Protein AF-A0A7S0W3U8-F1 (afdb_monomer_lite)

Sequence (131 aa):
RGEVCRDPDLFRLGSLLECREDFADRPWGTRSEYEGCGLDHWRVIAPKKARGEMRFQTSSLGGMRTPDVSTWVCVEGHECARAPVAAHPSSHFCFVWHEKAERFIPWGTALETKLVHNETRCSAADGTACF

Radius of gyration: 16.89 Å; chains: 1; bounding box: 44×43×37 Å

Structure (mmCIF, N/CA/C/O backbone):
data_AF-A0A7S0W3U8-F1
#
_entry.id   AF-A0A7S0W3U8-F1
#
loop_
_atom_site.group_PDB
_atom_site.id
_atom_site.type_symbol
_atom_site.label_atom_id
_atom_site.label_alt_id
_atom_site.label_comp_id
_atom_site.label_asym_id
_atom_site.label_entity_id
_atom_site.label_seq_id
_atom_site.pdbx_PDB_ins_code
_atom_site.Cartn_x
_atom_site.Cartn_y
_atom_site.Cartn_z
_atom_site.occupancy
_atom_site.B_iso_or_equiv
_atom_site.auth_seq_id
_atom_site.auth_comp_id
_atom_site.auth_asym_id
_atom_site.auth_atom_id
_atom_site.pdbx_PDB_model_num
ATOM 1 N N . ARG A 1 1 ? 31.004 -0.831 -5.546 1.00 32.31 1 ARG A N 1
ATOM 2 C CA . ARG A 1 1 ? 31.337 -0.096 -4.301 1.00 32.31 1 ARG A CA 1
ATOM 3 C C . ARG A 1 1 ? 30.607 1.232 -4.458 1.00 32.31 1 ARG A C 1
ATOM 5 O O . ARG A 1 1 ? 31.046 1.993 -5.292 1.00 32.31 1 ARG A O 1
ATOM 12 N N . GLY A 1 2 ? 29.376 1.427 -4.000 1.00 40.22 2 GLY A N 1
ATOM 13 C CA . GLY A 1 2 ? 28.845 1.192 -2.661 1.00 40.22 2 GLY A CA 1
ATOM 14 C C . GLY A 1 2 ? 28.820 2.561 -1.988 1.00 40.22 2 GLY A C 1
ATOM 15 O O . GLY A 1 2 ? 29.820 2.917 -1.381 1.00 40.22 2 GLY A O 1
ATOM 16 N N . GLU A 1 3 ? 27.746 3.330 -2.173 1.00 30.89 3 GLU A N 1
ATOM 17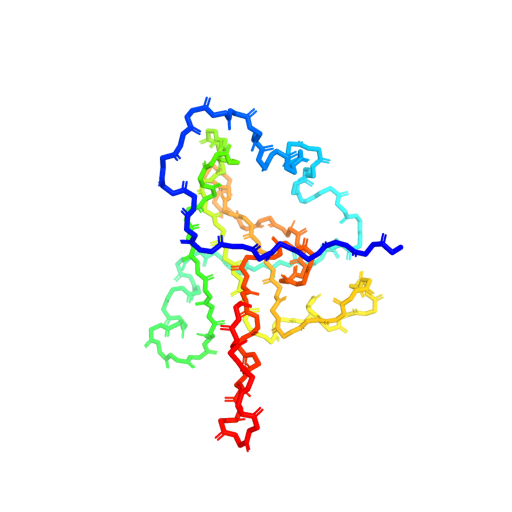 C CA . GLU A 1 3 ? 27.612 4.673 -1.598 1.00 30.89 3 GLU A CA 1
ATOM 18 C C . GLU A 1 3 ? 26.326 4.748 -0.774 1.00 30.89 3 GLU A C 1
ATOM 20 O O . GLU A 1 3 ? 25.227 4.445 -1.236 1.00 30.89 3 GLU A O 1
ATOM 25 N N . VAL A 1 4 ? 26.541 5.045 0.503 1.00 35.41 4 VAL A N 1
ATOM 26 C CA . VAL A 1 4 ? 25.581 5.133 1.597 1.00 35.41 4 VAL A CA 1
ATOM 27 C C . VAL A 1 4 ? 25.023 6.554 1.605 1.00 35.41 4 VAL A C 1
ATOM 29 O O . VAL A 1 4 ? 25.796 7.502 1.699 1.00 35.41 4 VAL A O 1
ATOM 32 N N . CYS A 1 5 ? 23.700 6.720 1.565 1.00 32.31 5 CYS A N 1
ATOM 33 C CA . CYS A 1 5 ? 23.077 8.008 1.864 1.00 32.31 5 CYS A CA 1
ATOM 34 C C . CYS A 1 5 ? 23.158 8.254 3.378 1.00 32.31 5 CYS A C 1
ATOM 36 O O . CYS A 1 5 ? 22.329 7.768 4.141 1.00 32.31 5 CYS A O 1
ATOM 38 N N . ARG A 1 6 ? 24.182 8.985 3.810 1.00 38.72 6 ARG A N 1
ATOM 39 C CA . ARG A 1 6 ? 24.236 9.671 5.104 1.00 38.72 6 ARG A CA 1
ATOM 40 C C . ARG A 1 6 ? 24.448 11.145 4.801 1.00 38.72 6 ARG A C 1
ATOM 42 O O . ARG A 1 6 ? 25.495 11.456 4.253 1.00 38.72 6 ARG A O 1
ATOM 49 N N . ASP A 1 7 ? 23.489 12.003 5.144 1.00 37.09 7 ASP A N 1
ATOM 50 C CA . ASP A 1 7 ? 23.781 13.184 5.968 1.00 37.09 7 ASP A CA 1
ATOM 51 C C . ASP A 1 7 ? 22.491 13.905 6.436 1.00 37.09 7 ASP A C 1
ATOM 53 O O . ASP A 1 7 ? 21.613 14.162 5.608 1.00 37.09 7 ASP A O 1
ATOM 57 N N . PRO A 1 8 ? 22.351 14.236 7.736 1.00 41.03 8 PRO A N 1
ATOM 58 C CA . PRO A 1 8 ? 21.233 15.015 8.273 1.00 41.03 8 PRO A CA 1
ATOM 59 C C . PRO A 1 8 ? 21.393 16.557 8.249 1.00 41.03 8 PRO A C 1
ATOM 61 O O . PRO A 1 8 ? 20.530 17.218 8.826 1.00 41.03 8 PRO A O 1
ATOM 64 N N . ASP A 1 9 ? 22.400 17.163 7.596 1.00 37.25 9 ASP A N 1
ATOM 65 C CA . ASP A 1 9 ? 22.681 18.615 7.741 1.00 37.25 9 ASP A CA 1
ATOM 66 C C . ASP A 1 9 ? 22.624 19.489 6.462 1.00 37.25 9 ASP A C 1
ATOM 68 O O . ASP A 1 9 ? 23.077 20.629 6.459 1.00 37.25 9 ASP A O 1
ATOM 72 N N . LEU A 1 10 ? 22.011 19.057 5.354 1.00 40.62 10 LEU A N 1
ATOM 73 C CA . LEU A 1 10 ? 21.905 19.896 4.137 1.00 40.62 10 LEU A CA 1
ATOM 74 C C . LEU A 1 10 ? 20.719 20.888 4.153 1.00 40.62 10 LEU A C 1
ATOM 76 O O . LEU A 1 10 ? 19.971 21.032 3.185 1.00 40.62 10 LEU A O 1
ATOM 80 N N . PHE A 1 11 ? 20.572 21.641 5.246 1.00 40.12 11 PHE A N 1
ATOM 81 C CA . PHE A 1 11 ? 19.910 22.948 5.226 1.00 40.12 11 PHE A CA 1
ATOM 82 C C . PHE A 1 11 ? 20.980 23.996 4.897 1.00 40.12 11 PHE A C 1
ATOM 84 O O . PHE A 1 11 ? 21.856 24.249 5.712 1.00 40.12 11 PHE A O 1
ATOM 91 N N . ARG A 1 12 ? 20.844 24.675 3.750 1.00 41.16 12 ARG A N 1
ATOM 92 C CA . ARG A 1 12 ? 21.715 25.748 3.209 1.00 41.16 12 ARG A CA 1
ATOM 93 C C . ARG A 1 12 ? 22.791 25.265 2.239 1.00 41.16 12 ARG A C 1
ATOM 95 O O . ARG A 1 12 ? 23.946 25.093 2.591 1.00 41.16 12 ARG A O 1
ATOM 102 N N . LEU A 1 13 ? 22.412 25.209 0.970 1.00 35.53 13 LEU A N 1
ATOM 103 C CA . LEU A 1 13 ? 22.965 26.018 -0.126 1.00 35.53 13 LEU A CA 1
ATOM 104 C C . LEU A 1 13 ? 22.345 25.461 -1.409 1.00 35.53 13 LEU A C 1
ATOM 106 O O . LEU A 1 13 ? 22.388 24.261 -1.654 1.00 35.53 13 LEU A O 1
ATOM 110 N N . GLY A 1 14 ? 21.683 26.327 -2.175 1.00 34.75 14 GLY A N 1
ATOM 111 C CA . GLY A 1 14 ? 20.880 25.952 -3.336 1.00 34.75 14 GLY A CA 1
ATOM 112 C C . GLY A 1 14 ? 21.679 25.233 -4.421 1.00 34.75 14 GLY A C 1
ATOM 113 O O . GLY A 1 14 ? 22.229 25.874 -5.311 1.00 34.75 14 GLY A O 1
ATOM 114 N N . SER A 1 15 ? 21.672 23.904 -4.374 1.00 37.03 15 SER A N 1
ATOM 115 C CA . SER A 1 15 ? 22.080 23.033 -5.467 1.00 37.03 15 SER A CA 1
ATOM 116 C C . SER A 1 15 ? 21.104 21.861 -5.530 1.00 37.03 15 SER A C 1
ATOM 118 O O . SER A 1 15 ? 21.086 20.992 -4.662 1.00 37.03 15 SER A O 1
ATOM 120 N N . LEU A 1 16 ? 20.236 21.904 -6.540 1.00 37.72 16 LEU A N 1
ATOM 121 C CA . LEU A 1 16 ? 19.298 20.856 -6.935 1.00 37.72 16 LEU A CA 1
ATOM 122 C C . LEU A 1 16 ? 20.075 19.634 -7.452 1.00 37.72 16 LEU A C 1
ATOM 124 O O . LEU A 1 16 ? 20.115 19.377 -8.651 1.00 37.72 16 LEU A O 1
ATOM 128 N N . LEU A 1 17 ? 20.695 18.869 -6.559 1.00 37.66 17 LEU A N 1
ATOM 129 C CA . LEU A 1 17 ? 20.849 17.438 -6.793 1.00 37.66 17 LEU A CA 1
ATOM 130 C C . LEU A 1 17 ? 19.623 16.779 -6.182 1.00 37.66 17 LEU A C 1
ATOM 132 O O . LEU A 1 17 ? 19.602 16.376 -5.023 1.00 37.66 17 LEU A O 1
ATOM 136 N N . GLU A 1 18 ? 18.556 16.778 -6.978 1.00 38.00 18 GLU A N 1
ATOM 137 C CA . GLU A 1 18 ? 17.378 15.979 -6.706 1.00 38.00 18 GLU A CA 1
ATOM 138 C C . GLU A 1 18 ? 17.840 14.541 -6.454 1.00 38.00 18 GLU A C 1
ATOM 140 O O . GLU A 1 18 ? 18.414 13.901 -7.336 1.00 38.00 18 GLU A O 1
ATOM 145 N N . CYS A 1 19 ? 17.537 14.002 -5.275 1.00 37.03 19 CYS A N 1
ATOM 146 C CA . CYS A 1 19 ? 17.383 12.565 -5.088 1.00 37.03 19 CYS A CA 1
ATOM 147 C C . CYS A 1 19 ? 16.172 12.090 -5.916 1.00 37.03 19 CYS A C 1
ATOM 149 O O . CYS A 1 19 ? 15.196 11.577 -5.374 1.00 37.03 19 CYS A O 1
ATOM 151 N N . ARG A 1 20 ? 16.192 12.304 -7.236 1.00 38.91 20 ARG A N 1
ATOM 152 C CA . ARG A 1 20 ? 15.327 11.623 -8.193 1.00 38.91 20 ARG A CA 1
ATOM 153 C C . ARG A 1 20 ? 15.916 10.234 -8.374 1.00 38.91 20 ARG A C 1
ATOM 155 O O . ARG A 1 20 ? 16.554 9.925 -9.373 1.00 38.91 20 ARG A O 1
ATOM 162 N N . GLU A 1 21 ? 15.699 9.376 -7.381 1.00 43.72 21 GLU A N 1
ATOM 163 C CA . GLU A 1 21 ? 15.415 7.999 -7.762 1.00 43.72 21 GLU A CA 1
ATOM 164 C C . GLU A 1 21 ? 14.145 8.106 -8.614 1.00 43.72 21 GLU A C 1
ATOM 166 O O . GLU A 1 21 ? 13.129 8.626 -8.150 1.00 43.72 21 GLU A O 1
ATOM 171 N N . ASP A 1 22 ? 14.244 7.768 -9.899 1.00 39.16 22 ASP A N 1
ATOM 172 C CA . ASP A 1 22 ? 13.143 7.845 -10.857 1.00 39.16 22 ASP A CA 1
ATOM 173 C C . ASP A 1 22 ? 12.088 6.789 -10.466 1.00 39.16 22 ASP A C 1
ATOM 175 O O . ASP A 1 22 ? 11.999 5.683 -10.993 1.00 39.16 22 ASP A O 1
ATOM 179 N N . PHE A 1 23 ? 11.309 7.098 -9.427 1.00 46.38 23 PHE A N 1
ATOM 180 C CA . PHE A 1 23 ? 10.194 6.278 -8.963 1.00 46.38 23 PHE A CA 1
ATOM 181 C C . PHE A 1 23 ? 9.051 6.256 -9.990 1.00 46.38 23 PHE A C 1
ATOM 183 O O . PHE A 1 23 ? 8.179 5.392 -9.911 1.00 46.38 23 PHE A O 1
ATOM 190 N N . ALA A 1 24 ? 9.071 7.178 -10.960 1.00 45.03 24 ALA A N 1
ATOM 191 C CA . ALA A 1 24 ? 8.140 7.231 -12.081 1.00 45.03 24 ALA A CA 1
ATOM 192 C C . ALA A 1 24 ? 8.219 5.981 -12.981 1.00 45.03 24 ALA A C 1
ATOM 194 O O . ALA A 1 24 ? 7.210 5.610 -13.578 1.00 45.03 24 ALA A O 1
ATOM 195 N N . ASP A 1 25 ? 9.361 5.283 -13.009 1.00 48.81 25 ASP A N 1
ATOM 196 C CA . ASP A 1 25 ? 9.566 4.070 -13.815 1.00 48.81 25 ASP A CA 1
ATOM 197 C C . ASP A 1 25 ? 9.127 2.765 -13.124 1.00 48.81 25 ASP A C 1
ATOM 199 O O . ASP A 1 25 ? 9.278 1.680 -13.691 1.00 48.81 25 ASP A O 1
ATOM 203 N N . ARG A 1 26 ? 8.571 2.813 -11.901 1.00 59.50 26 ARG A N 1
ATOM 204 C CA . ARG A 1 26 ? 8.066 1.615 -11.198 1.00 59.50 26 ARG A CA 1
ATOM 205 C C . ARG A 1 26 ? 6.539 1.617 -11.105 1.00 59.50 26 ARG A C 1
ATOM 207 O O . ARG A 1 26 ? 5.999 1.909 -10.035 1.00 59.50 26 ARG A O 1
ATOM 214 N N . PRO A 1 27 ? 5.817 1.263 -12.184 1.00 68.56 27 PRO A N 1
ATOM 215 C CA . PRO A 1 27 ? 4.366 1.211 -12.143 1.00 68.56 27 PRO A CA 1
ATOM 216 C C . PRO A 1 27 ? 3.900 0.125 -11.162 1.00 68.56 27 PRO A C 1
ATOM 218 O O . PRO A 1 27 ? 4.200 -1.063 -11.314 1.00 68.56 27 PRO A O 1
ATOM 221 N N . TRP A 1 28 ? 3.160 0.539 -10.133 1.00 79.19 28 TRP A N 1
ATOM 222 C CA . TRP A 1 28 ? 2.506 -0.358 -9.179 1.00 79.19 28 TRP A CA 1
ATOM 223 C C . TRP A 1 28 ? 1.600 -1.362 -9.903 1.00 79.19 28 TRP A C 1
ATOM 225 O O . TRP A 1 28 ? 0.957 -1.037 -10.900 1.00 79.19 28 TRP A O 1
ATOM 235 N N . GLY A 1 29 ? 1.531 -2.596 -9.400 1.00 74.19 29 GLY A N 1
ATOM 236 C CA . GLY A 1 29 ? 0.633 -3.625 -9.933 1.00 74.19 29 GLY A CA 1
ATOM 237 C C . GLY A 1 29 ? 0.994 -4.198 -11.303 1.00 74.19 29 GLY A C 1
ATOM 238 O O . GLY A 1 29 ? 0.178 -4.916 -11.870 1.00 74.19 29 GLY A O 1
ATOM 239 N N . THR A 1 30 ? 2.177 -3.902 -11.847 1.00 77.69 30 THR A N 1
ATOM 240 C CA . THR A 1 30 ? 2.636 -4.462 -13.136 1.00 77.69 30 THR A CA 1
ATOM 241 C C . THR A 1 30 ? 3.558 -5.668 -12.986 1.00 77.69 30 THR A C 1
ATOM 243 O O . THR A 1 30 ? 3.816 -6.379 -13.954 1.00 77.69 30 THR A O 1
ATOM 246 N N . ARG A 1 31 ? 4.060 -5.914 -11.772 1.00 78.25 31 ARG A N 1
ATOM 247 C CA . ARG A 1 31 ? 4.958 -7.032 -11.490 1.00 78.25 31 ARG A CA 1
ATOM 248 C C . ARG A 1 31 ? 4.140 -8.312 -11.367 1.00 78.25 31 ARG A C 1
ATOM 250 O O . ARG A 1 31 ? 3.394 -8.470 -10.403 1.00 78.25 31 ARG A O 1
ATOM 257 N N . SER A 1 32 ? 4.321 -9.229 -12.317 1.00 80.94 32 SER A N 1
ATOM 258 C CA . SER A 1 32 ? 3.687 -10.560 -12.329 1.00 80.94 32 SER A CA 1
ATOM 259 C C . SER A 1 32 ? 4.025 -11.387 -11.090 1.00 80.94 32 SER A C 1
ATOM 261 O O . SER A 1 32 ? 3.291 -12.279 -10.692 1.00 80.94 32 SER A O 1
ATOM 263 N N . GLU A 1 33 ? 5.145 -11.067 -10.455 1.00 80.25 33 GLU A N 1
ATOM 264 C CA . GLU A 1 33 ? 5.602 -11.674 -9.215 1.00 80.25 33 GLU A CA 1
ATOM 265 C C . GLU A 1 33 ? 4.645 -11.340 -8.033 1.00 80.25 33 GLU A C 1
ATOM 267 O O . GLU A 1 33 ? 4.479 -12.099 -7.085 1.00 80.25 33 GLU A O 1
ATOM 272 N N . TYR A 1 34 ? 3.896 -10.245 -8.113 1.00 83.12 34 TYR A N 1
ATOM 273 C CA . TYR A 1 34 ? 2.888 -9.901 -7.108 1.00 83.12 34 TYR A CA 1
ATOM 274 C C . TYR A 1 34 ? 1.462 -10.193 -7.573 1.00 83.12 34 TYR A C 1
ATOM 276 O O . TYR A 1 34 ? 0.497 -9.713 -6.974 1.00 83.12 34 TYR A O 1
ATOM 284 N N . GLU A 1 35 ? 1.308 -10.997 -8.624 1.00 80.88 35 GLU A N 1
ATOM 285 C CA . GLU A 1 35 ? 0.003 -11.481 -9.049 1.00 80.88 35 GLU A CA 1
ATOM 286 C C . GLU A 1 35 ? -0.608 -12.366 -7.950 1.00 80.88 35 GLU A C 1
ATOM 288 O O . GLU A 1 35 ? 0.026 -13.280 -7.429 1.00 80.88 35 GLU A O 1
ATOM 293 N N . GLY A 1 36 ? -1.837 -12.046 -7.539 1.00 82.69 36 GLY A N 1
ATOM 294 C CA . GLY A 1 36 ? -2.504 -12.696 -6.406 1.00 82.69 36 GLY A CA 1
ATOM 295 C C . GLY A 1 36 ? -2.224 -12.057 -5.040 1.00 82.69 36 GLY A C 1
ATOM 296 O O . GLY A 1 36 ? -2.954 -12.336 -4.090 1.00 82.69 36 GLY A O 1
ATOM 297 N N . CYS A 1 37 ? -1.259 -11.138 -4.931 1.00 87.81 37 CYS A N 1
ATOM 298 C CA . CYS A 1 37 ? -1.078 -10.337 -3.721 1.00 87.81 37 CYS A CA 1
ATOM 299 C C . CYS A 1 37 ? -2.172 -9.276 -3.611 1.00 87.81 37 CYS A C 1
ATOM 301 O O . CYS A 1 37 ? -2.165 -8.271 -4.325 1.00 87.81 37 CYS A O 1
ATOM 303 N N . GLY A 1 38 ? -3.104 -9.487 -2.686 1.00 90.19 38 GLY A N 1
ATOM 304 C CA . GLY A 1 38 ? -4.193 -8.563 -2.397 1.00 90.19 38 GLY A CA 1
ATOM 305 C C . GLY A 1 38 ? -4.194 -8.120 -0.942 1.00 90.19 38 GLY A C 1
ATOM 306 O O . GLY A 1 38 ? -3.744 -8.843 -0.061 1.00 90.19 38 GLY A O 1
ATOM 307 N N . LEU A 1 39 ? -4.744 -6.934 -0.698 1.00 93.62 39 LEU A N 1
ATOM 308 C CA . LEU A 1 39 ? -5.075 -6.456 0.638 1.00 93.62 39 LEU A CA 1
ATOM 309 C C . LEU A 1 39 ? -6.547 -6.046 0.659 1.00 93.62 39 LEU A C 1
ATOM 311 O O . LEU A 1 39 ? -7.035 -5.430 -0.293 1.00 93.62 39 LEU A O 1
ATOM 315 N N . ASP A 1 40 ? -7.244 -6.385 1.745 1.00 94.31 40 ASP A N 1
ATOM 316 C CA . ASP A 1 40 ? -8.638 -5.990 1.938 1.00 94.31 40 ASP A CA 1
ATOM 317 C C . ASP A 1 40 ? -8.799 -4.460 1.884 1.00 94.31 40 ASP A C 1
ATOM 319 O O . ASP A 1 40 ? -7.909 -3.705 2.268 1.00 94.31 40 ASP A O 1
ATOM 323 N N . HIS A 1 41 ? -9.987 -3.999 1.496 1.00 93.88 41 HIS A N 1
ATOM 324 C CA . HIS A 1 41 ? -10.366 -2.585 1.464 1.00 93.88 41 HIS A CA 1
ATOM 325 C C . HIS A 1 41 ? -10.119 -1.854 2.809 1.00 93.88 41 HIS A C 1
ATOM 327 O O . HIS A 1 41 ? -10.242 -2.449 3.884 1.00 93.88 41 HIS A O 1
ATOM 333 N N . TRP A 1 42 ? -9.891 -0.529 2.785 1.00 90.69 42 TRP A N 1
ATOM 334 C CA . TRP A 1 42 ? -9.685 0.310 3.985 1.00 90.69 42 TRP A CA 1
ATOM 335 C C . TRP A 1 42 ? -10.684 0.059 5.123 1.00 90.69 42 TRP A C 1
ATOM 337 O O . TRP A 1 42 ? -10.294 -0.125 6.274 1.00 90.69 42 TRP A O 1
ATOM 347 N N . ARG A 1 43 ? -11.977 0.005 4.789 1.00 93.56 43 ARG A N 1
ATOM 348 C CA . ARG A 1 43 ? -13.095 -0.335 5.696 1.00 93.56 43 ARG A CA 1
ATOM 349 C C . ARG A 1 43 ? -12.903 -1.636 6.488 1.00 93.56 43 ARG A C 1
ATOM 351 O O . ARG A 1 43 ? -13.495 -1.770 7.551 1.00 93.56 43 ARG A O 1
ATOM 358 N N . VAL A 1 44 ? -12.098 -2.576 5.997 1.00 94.25 44 VAL A N 1
ATOM 359 C CA . VAL A 1 44 ? -11.792 -3.842 6.675 1.00 94.25 44 VAL A CA 1
ATOM 360 C C . VAL A 1 44 ? -10.503 -3.727 7.487 1.00 94.25 44 VAL A C 1
ATOM 362 O O . VAL A 1 44 ? -10.477 -4.127 8.652 1.00 94.25 44 VAL A O 1
ATOM 365 N N . ILE A 1 45 ? -9.437 -3.162 6.912 1.00 93.00 45 ILE A N 1
ATOM 366 C CA . ILE A 1 45 ? -8.120 -3.154 7.569 1.00 93.00 45 ILE A CA 1
ATOM 367 C C . ILE A 1 45 ? -7.974 -2.071 8.641 1.00 93.00 45 ILE A C 1
ATOM 369 O O . ILE A 1 45 ? -7.289 -2.297 9.638 1.00 93.00 45 ILE A O 1
ATOM 373 N N . ALA A 1 46 ? -8.643 -0.922 8.503 1.00 92.25 46 ALA A N 1
ATOM 374 C CA . ALA A 1 46 ? -8.572 0.141 9.505 1.00 92.25 46 ALA A CA 1
ATOM 375 C C . ALA A 1 46 ? -9.149 -0.308 10.867 1.00 92.25 46 ALA A C 1
ATOM 377 O O . ALA A 1 46 ? -8.460 -0.137 11.877 1.00 92.25 46 ALA A O 1
ATOM 378 N N . PRO A 1 47 ? -10.320 -0.979 10.935 1.00 95.19 47 PRO A N 1
ATOM 379 C CA . PRO A 1 47 ? -10.794 -1.583 12.179 1.00 95.19 47 PRO A CA 1
ATOM 380 C C . PRO A 1 47 ? -9.877 -2.688 12.719 1.00 95.19 47 PRO A C 1
ATOM 382 O O . PRO A 1 47 ? -9.659 -2.743 13.928 1.00 95.19 47 PRO A O 1
ATOM 385 N N . LYS A 1 48 ? -9.311 -3.545 11.852 1.00 92.94 48 LYS A N 1
ATOM 386 C CA . LYS A 1 48 ? -8.346 -4.584 12.269 1.00 92.94 48 LYS A CA 1
ATOM 387 C C . LYS A 1 48 ? -7.124 -3.958 12.957 1.00 92.94 48 LYS A C 1
ATOM 389 O O . LYS A 1 48 ? -6.695 -4.449 13.998 1.00 92.94 48 LYS A O 1
ATOM 394 N N . LYS A 1 49 ? -6.611 -2.830 12.445 1.00 91.50 49 LYS A N 1
ATOM 395 C CA . LYS A 1 49 ? -5.527 -2.075 13.101 1.00 91.50 49 LYS A CA 1
ATOM 396 C C . LYS A 1 49 ? -5.945 -1.472 14.433 1.00 91.50 49 LYS A C 1
ATOM 398 O O . LYS A 1 49 ? -5.199 -1.593 15.398 1.00 91.50 49 LYS A O 1
ATOM 403 N N . ALA A 1 50 ? -7.132 -0.873 14.512 1.00 92.44 50 ALA A N 1
ATOM 404 C CA . ALA A 1 50 ? -7.638 -0.314 15.767 1.00 92.44 50 ALA A CA 1
ATOM 405 C C . ALA A 1 50 ? -7.796 -1.381 16.868 1.00 92.44 50 ALA A C 1
ATOM 407 O O . ALA A 1 50 ? -7.568 -1.089 18.038 1.00 92.44 50 ALA A O 1
ATOM 408 N N . ARG A 1 51 ? -8.133 -2.624 16.496 1.00 95.00 51 ARG A N 1
ATOM 409 C CA . ARG A 1 51 ? -8.218 -3.774 17.415 1.00 95.00 51 ARG A CA 1
ATOM 410 C C . ARG A 1 51 ? -6.878 -4.471 17.680 1.00 95.00 51 ARG A C 1
ATOM 412 O O . ARG A 1 51 ? -6.831 -5.397 18.480 1.00 95.00 51 ARG A O 1
ATOM 419 N N . GLY A 1 52 ? -5.797 -4.053 17.019 1.00 91.75 52 GLY A N 1
ATOM 420 C CA . GLY A 1 52 ? -4.479 -4.683 17.145 1.00 91.75 52 GLY A CA 1
ATOM 421 C C . GLY A 1 52 ? -4.344 -6.045 16.451 1.00 91.75 52 GLY A C 1
ATOM 422 O O . GLY A 1 52 ? -3.334 -6.716 16.635 1.00 91.75 52 GLY A O 1
ATOM 423 N N . GLU A 1 53 ? -5.321 -6.444 15.633 1.00 93.19 53 GLU A N 1
ATOM 424 C CA . GLU A 1 53 ? -5.313 -7.694 14.849 1.00 93.19 53 GLU A CA 1
ATOM 425 C C . GLU A 1 53 ? -4.389 -7.611 13.626 1.00 93.19 53 GLU A C 1
ATOM 427 O O . GLU A 1 53 ? -3.993 -8.627 13.063 1.00 93.19 53 GLU A O 1
ATOM 432 N N . MET A 1 54 ? -4.061 -6.392 13.192 1.00 92.25 54 MET A N 1
ATOM 433 C CA . MET A 1 54 ? -3.193 -6.127 12.051 1.00 92.25 54 MET A CA 1
ATOM 434 C C . MET A 1 54 ? -2.285 -4.938 12.352 1.00 92.25 54 MET A C 1
ATOM 436 O O . MET A 1 54 ? -2.734 -3.909 12.858 1.00 92.25 54 MET A O 1
ATOM 440 N N . ARG A 1 55 ? -1.007 -5.054 11.991 1.00 92.75 55 ARG A N 1
ATOM 441 C CA . ARG A 1 55 ? -0.030 -3.969 12.099 1.00 92.75 55 ARG A CA 1
ATOM 442 C C . ARG A 1 55 ? 0.342 -3.475 10.711 1.00 92.75 55 ARG A C 1
ATOM 444 O O . ARG A 1 55 ? 0.688 -4.259 9.833 1.00 92.75 55 ARG A O 1
ATOM 451 N N . PHE A 1 56 ? 0.242 -2.166 10.511 1.00 93.62 56 PHE A N 1
ATOM 452 C CA . PHE A 1 56 ? 0.669 -1.536 9.270 1.00 93.62 56 PHE A CA 1
ATOM 453 C C . PHE A 1 56 ? 1.107 -0.090 9.482 1.00 93.62 56 PHE A C 1
ATOM 455 O O . PHE A 1 56 ? 0.570 0.628 10.339 1.00 93.62 56 PHE A O 1
ATOM 462 N N . GLN A 1 57 ? 2.026 0.346 8.630 1.00 90.88 57 GLN A N 1
ATOM 463 C CA . GLN A 1 57 ? 2.441 1.737 8.473 1.00 90.88 57 GLN A CA 1
ATOM 464 C C . GLN A 1 57 ? 1.816 2.307 7.202 1.00 90.88 57 GLN A C 1
ATOM 466 O O . GLN A 1 57 ? 1.569 1.569 6.253 1.00 90.88 57 GLN A O 1
ATOM 471 N N . THR A 1 58 ? 1.497 3.596 7.192 1.00 92.31 58 THR A N 1
ATOM 472 C CA . THR A 1 58 ? 0.878 4.255 6.037 1.00 92.31 58 THR A CA 1
ATOM 473 C C . THR A 1 58 ? 1.251 5.729 6.020 1.00 92.31 58 THR A C 1
ATOM 475 O O . THR A 1 58 ? 1.372 6.342 7.082 1.00 92.31 58 THR A O 1
ATOM 478 N N . SER A 1 59 ? 1.454 6.286 4.828 1.00 88.81 59 SER A N 1
ATOM 479 C CA . SER A 1 59 ? 1.701 7.713 4.623 1.00 88.81 59 SER A CA 1
ATOM 480 C C . SER A 1 59 ? 1.349 8.116 3.187 1.00 88.81 59 SER A C 1
ATOM 482 O O . SER A 1 59 ? 0.995 7.286 2.345 1.00 88.81 59 SER A O 1
ATOM 484 N N . SER A 1 60 ? 1.446 9.411 2.905 1.00 87.12 60 SER A N 1
ATOM 485 C CA . SER A 1 60 ? 1.311 9.968 1.561 1.00 87.12 60 SER A CA 1
ATOM 486 C C . SER A 1 60 ? 2.453 9.505 0.649 1.00 87.12 60 SER A C 1
ATOM 488 O O . SER A 1 60 ? 3.591 9.356 1.094 1.00 87.12 60 SER A O 1
ATOM 490 N N . LEU A 1 61 ? 2.170 9.359 -0.647 1.00 82.69 61 LEU A N 1
ATOM 491 C CA . LEU A 1 61 ? 3.171 9.109 -1.694 1.00 82.69 61 LEU A CA 1
ATOM 492 C C . LEU A 1 61 ? 4.043 10.332 -2.035 1.00 82.69 61 LEU A C 1
ATOM 494 O O . LEU A 1 61 ? 4.982 10.216 -2.820 1.00 82.69 61 LEU A O 1
ATOM 498 N N . GLY A 1 62 ? 3.755 11.508 -1.466 1.00 83.62 62 GLY A N 1
ATOM 499 C CA . GLY A 1 62 ? 4.536 12.724 -1.712 1.00 83.62 62 GLY A CA 1
ATOM 500 C C . GLY A 1 62 ? 4.601 13.067 -3.203 1.00 83.62 62 GLY A C 1
ATOM 501 O O . GLY A 1 62 ? 3.563 13.153 -3.858 1.00 83.62 62 GLY A O 1
ATOM 502 N N . GLY A 1 63 ? 5.814 13.228 -3.739 1.00 77.62 63 GLY A N 1
ATOM 503 C CA . GLY A 1 63 ? 6.050 13.517 -5.160 1.00 77.62 63 GLY A CA 1
ATOM 504 C C . GLY A 1 63 ? 5.659 12.394 -6.131 1.00 77.62 63 GLY A C 1
ATOM 505 O O . GLY A 1 63 ? 5.530 12.657 -7.319 1.00 77.62 63 GLY A O 1
ATOM 506 N N . MET A 1 64 ? 5.418 11.168 -5.647 1.00 75.44 64 MET A N 1
ATOM 507 C CA . MET A 1 64 ? 4.937 10.037 -6.463 1.00 75.44 64 MET A CA 1
ATOM 508 C C . MET A 1 64 ? 3.406 9.970 -6.558 1.00 75.44 64 MET A C 1
ATOM 510 O O . MET A 1 64 ? 2.849 9.026 -7.120 1.00 75.44 64 MET A O 1
ATOM 514 N N . ARG A 1 65 ? 2.702 10.932 -5.955 1.00 80.94 65 ARG A N 1
ATOM 515 C CA . ARG A 1 65 ? 1.245 10.993 -6.006 1.00 80.94 65 ARG A CA 1
ATOM 516 C C . ARG A 1 65 ? 0.777 11.189 -7.447 1.00 80.94 65 ARG A C 1
ATOM 518 O O . ARG A 1 65 ? 1.218 12.102 -8.138 1.00 80.94 65 ARG A O 1
ATOM 525 N N . THR A 1 66 ? -0.192 10.384 -7.855 1.00 84.38 66 THR A N 1
ATOM 526 C CA . THR A 1 66 ? -0.973 10.586 -9.080 1.00 84.38 66 THR A CA 1
ATOM 527 C C . THR A 1 66 ? -2.401 10.997 -8.707 1.00 84.38 66 THR A C 1
ATOM 529 O O . THR A 1 66 ? -2.767 10.914 -7.531 1.00 84.38 66 THR A O 1
ATOM 532 N N . PRO A 1 67 ? -3.233 11.449 -9.665 1.00 85.19 67 PRO A N 1
ATOM 533 C CA . PRO A 1 67 ? -4.631 11.782 -9.384 1.00 85.19 67 PRO A CA 1
ATOM 534 C C . PRO A 1 67 ? -5.418 10.628 -8.751 1.00 85.19 67 PRO A C 1
ATOM 536 O O . PRO A 1 67 ? -6.301 10.864 -7.932 1.00 85.19 67 PRO A O 1
ATOM 539 N N . ASP A 1 68 ? -5.071 9.390 -9.106 1.00 87.06 68 ASP A N 1
ATOM 540 C CA . ASP A 1 68 ? -5.779 8.193 -8.661 1.00 87.06 68 ASP A CA 1
ATOM 541 C C . ASP A 1 68 ? -5.093 7.467 -7.498 1.00 87.06 68 ASP A C 1
ATOM 543 O O . ASP A 1 68 ? -5.729 6.643 -6.844 1.00 87.06 68 ASP A O 1
ATOM 547 N N . VAL A 1 69 ? -3.814 7.745 -7.230 1.00 87.38 69 VAL A N 1
ATOM 548 C CA . VAL A 1 69 ? -3.019 7.029 -6.224 1.00 87.38 69 VAL A CA 1
ATOM 549 C C . VAL A 1 69 ? -2.273 8.025 -5.347 1.00 87.38 69 VAL A C 1
ATOM 551 O O . VAL A 1 69 ? -1.374 8.731 -5.805 1.00 87.38 69 VAL A O 1
ATOM 554 N N . SER A 1 70 ? -2.639 8.078 -4.065 1.00 84.38 70 SER A N 1
ATOM 555 C CA . SER A 1 70 ? -2.203 9.151 -3.160 1.00 84.38 70 SER A CA 1
ATOM 556 C C . SER A 1 70 ? -1.427 8.685 -1.931 1.00 84.38 70 SER A C 1
ATOM 558 O O . SER A 1 70 ? -0.634 9.449 -1.371 1.00 84.38 70 SER A O 1
ATOM 560 N N . THR A 1 71 ? -1.650 7.438 -1.526 1.00 90.50 71 THR A N 1
ATOM 561 C CA . THR A 1 71 ? -1.273 6.903 -0.219 1.00 90.50 71 THR A CA 1
ATOM 562 C C . THR A 1 71 ? -0.734 5.490 -0.384 1.00 90.50 71 THR A C 1
ATOM 564 O O . THR A 1 71 ? -1.212 4.726 -1.226 1.00 90.50 71 THR A O 1
ATOM 567 N N . TRP A 1 72 ? 0.242 5.131 0.443 1.00 92.38 72 TRP A N 1
ATOM 568 C CA . TRP A 1 72 ? 0.774 3.776 0.541 1.00 92.38 72 TRP A CA 1
ATOM 569 C C . TRP A 1 72 ? 0.488 3.176 1.913 1.00 92.38 72 TRP A C 1
ATOM 571 O O . TRP A 1 72 ? 0.298 3.888 2.902 1.00 92.38 72 TRP A O 1
ATOM 581 N N . VAL A 1 73 ? 0.476 1.850 1.979 1.00 94.06 73 VAL A N 1
ATOM 582 C CA . VAL A 1 73 ? 0.380 1.083 3.219 1.00 94.06 73 VAL A CA 1
ATOM 583 C C . VAL A 1 73 ? 1.352 -0.085 3.167 1.00 94.06 73 VAL A C 1
ATOM 585 O O . VAL A 1 73 ? 1.392 -0.801 2.176 1.00 94.06 73 VAL A O 1
ATOM 588 N N . CYS A 1 74 ? 2.131 -0.292 4.223 1.00 92.88 74 CYS A N 1
ATOM 589 C CA . CYS A 1 74 ? 3.000 -1.454 4.370 1.00 92.88 74 CYS A CA 1
ATOM 590 C C . CYS A 1 74 ? 2.520 -2.292 5.550 1.00 92.88 74 CYS A C 1
ATOM 592 O O . CYS A 1 74 ? 2.500 -1.817 6.688 1.00 92.88 74 CYS A O 1
ATOM 594 N N . VAL A 1 75 ? 2.117 -3.528 5.269 1.00 93.12 75 VAL A N 1
ATOM 595 C CA . VAL A 1 75 ? 1.530 -4.458 6.236 1.00 93.12 75 VAL A CA 1
ATOM 596 C C . VAL A 1 75 ? 2.611 -5.390 6.762 1.00 93.12 75 VAL A C 1
ATOM 598 O O . VAL A 1 75 ? 3.304 -6.049 5.982 1.00 93.12 75 VAL A O 1
ATOM 601 N N . GLU A 1 76 ? 2.750 -5.440 8.084 1.00 91.44 76 GLU A N 1
ATOM 602 C CA . GLU A 1 76 ? 3.674 -6.345 8.764 1.00 91.44 76 GLU A CA 1
ATOM 603 C C . GLU A 1 76 ? 3.165 -7.789 8.660 1.00 91.44 76 GLU A C 1
ATOM 605 O O . GLU A 1 76 ? 1.988 -8.068 8.885 1.00 91.44 76 GLU A O 1
ATOM 610 N N . GLY A 1 77 ? 4.054 -8.722 8.326 1.00 89.12 77 GLY A N 1
ATOM 611 C CA . GLY A 1 77 ? 3.754 -10.151 8.292 1.00 89.12 77 GLY A CA 1
ATOM 612 C C . GLY A 1 77 ? 2.877 -10.603 7.123 1.00 89.12 77 GLY A C 1
ATOM 613 O O . GLY A 1 77 ? 2.413 -11.740 7.141 1.00 89.12 77 GLY A O 1
ATOM 614 N N . HIS A 1 78 ? 2.661 -9.757 6.111 1.00 90.00 78 HIS A N 1
ATOM 615 C CA . HIS A 1 78 ? 1.917 -10.143 4.913 1.00 90.00 78 HIS A CA 1
ATOM 616 C C . HIS A 1 78 ? 2.604 -11.315 4.193 1.00 90.00 78 HIS A C 1
ATOM 618 O O . HIS A 1 78 ? 3.829 -11.334 4.068 1.00 90.00 78 HIS A O 1
ATOM 624 N N . GLU A 1 79 ? 1.838 -12.275 3.674 1.00 88.00 79 GLU A N 1
ATOM 625 C CA . GLU A 1 79 ? 2.390 -13.478 3.028 1.00 88.00 79 GLU A CA 1
ATOM 626 C C . GLU A 1 79 ? 3.300 -13.145 1.835 1.00 88.00 79 GLU A C 1
ATOM 628 O O . GLU A 1 79 ? 4.383 -13.709 1.689 1.00 88.00 79 GLU A O 1
ATOM 633 N N . CYS A 1 80 ? 2.931 -12.117 1.068 1.00 87.12 80 CYS A N 1
ATOM 634 C CA . CYS A 1 80 ? 3.729 -11.585 -0.039 1.00 87.12 80 CYS A CA 1
ATOM 635 C C . CYS A 1 80 ? 5.086 -10.996 0.373 1.00 87.12 80 CYS A C 1
ATOM 637 O O . CYS A 1 80 ? 5.956 -10.832 -0.473 1.00 87.12 80 CYS A O 1
ATOM 639 N N . ALA A 1 81 ? 5.306 -10.708 1.661 1.00 83.00 81 ALA A N 1
ATOM 640 C CA . ALA A 1 81 ? 6.617 -10.294 2.166 1.00 83.00 81 ALA A CA 1
ATOM 641 C C . ALA A 1 81 ? 7.597 -11.478 2.311 1.00 83.00 81 ALA A C 1
ATOM 643 O O . ALA A 1 81 ? 8.811 -11.273 2.361 1.00 83.00 81 ALA A O 1
ATOM 644 N N . ARG A 1 82 ? 7.063 -12.707 2.406 1.00 72.44 82 ARG A N 1
ATOM 645 C CA . ARG A 1 82 ? 7.798 -13.964 2.652 1.00 72.44 82 ARG A CA 1
ATOM 646 C C . ARG A 1 82 ? 7.828 -14.906 1.452 1.00 72.44 82 ARG A C 1
ATOM 648 O O . ARG A 1 82 ? 8.590 -15.869 1.469 1.00 72.44 82 ARG A O 1
ATOM 655 N N . ALA A 1 83 ? 6.960 -14.687 0.470 1.00 58.84 83 ALA A N 1
ATOM 656 C CA . ALA A 1 83 ? 6.851 -15.548 -0.693 1.00 58.84 83 ALA A CA 1
ATOM 657 C C . ALA A 1 83 ? 8.207 -15.631 -1.436 1.00 58.84 83 ALA A C 1
ATOM 659 O O . ALA A 1 83 ? 8.934 -14.635 -1.459 1.00 58.84 83 ALA A O 1
ATOM 660 N N . PRO A 1 84 ? 8.531 -16.756 -2.113 1.00 53.62 84 PRO A N 1
ATOM 661 C CA . PRO A 1 84 ? 9.737 -16.899 -2.957 1.00 53.62 84 PRO A CA 1
ATOM 662 C C . PRO A 1 84 ? 9.794 -15.890 -4.115 1.00 53.62 84 PRO A C 1
ATOM 664 O O . PRO A 1 84 ? 10.737 -15.865 -4.898 1.00 53.62 84 PRO A O 1
ATOM 667 N N . VAL A 1 85 ? 8.738 -15.095 -4.226 1.00 51.38 85 VAL A N 1
ATOM 668 C CA . VAL A 1 85 ? 8.491 -14.104 -5.239 1.00 51.38 85 VAL A CA 1
ATOM 669 C C . VAL A 1 85 ? 9.087 -12.741 -4.885 1.00 51.38 85 VAL A C 1
ATOM 671 O O . VAL A 1 85 ? 9.348 -11.941 -5.771 1.00 51.38 85 VAL A O 1
ATOM 674 N N . ALA A 1 86 ? 9.382 -12.497 -3.607 1.00 53.84 86 ALA A N 1
ATOM 675 C CA . ALA A 1 86 ? 10.185 -11.356 -3.208 1.00 53.84 86 ALA A CA 1
ATOM 676 C C . ALA A 1 86 ? 11.669 -11.661 -3.456 1.00 53.84 86 ALA A C 1
ATOM 678 O O . ALA A 1 86 ? 12.245 -12.528 -2.797 1.00 53.84 86 ALA A O 1
ATOM 679 N N . ALA A 1 87 ? 12.320 -10.895 -4.335 1.00 55.22 87 ALA A N 1
ATOM 680 C CA . ALA A 1 87 ? 13.776 -10.961 -4.515 1.00 55.22 87 ALA A CA 1
ATOM 681 C C . ALA A 1 87 ? 14.545 -10.726 -3.195 1.00 55.22 87 ALA A C 1
ATOM 683 O O . ALA A 1 87 ? 15.653 -11.231 -3.007 1.00 55.22 87 ALA A O 1
ATOM 684 N N . HIS A 1 88 ? 13.929 -9.992 -2.259 1.00 56.69 88 HIS A N 1
ATOM 685 C CA . HIS A 1 88 ? 14.445 -9.732 -0.920 1.00 56.69 88 HIS A CA 1
ATOM 686 C C . HIS A 1 88 ? 13.324 -9.879 0.124 1.00 56.69 88 HIS A C 1
ATOM 688 O O . HIS A 1 88 ? 12.462 -8.995 0.207 1.00 56.69 88 HIS A O 1
ATOM 694 N N . PRO A 1 89 ? 13.307 -10.967 0.924 1.00 61.09 89 PRO A N 1
ATOM 695 C CA . PRO A 1 89 ? 12.283 -11.164 1.942 1.00 61.09 89 PRO A CA 1
ATOM 696 C C . PRO A 1 89 ? 12.343 -10.042 2.982 1.00 61.09 89 PRO A C 1
ATOM 698 O O . PRO A 1 89 ? 13.417 -9.643 3.435 1.00 61.09 89 PRO A O 1
ATOM 701 N N . SER A 1 90 ? 11.176 -9.534 3.370 1.00 74.69 90 SER A N 1
ATOM 702 C CA . SER A 1 90 ? 11.027 -8.448 4.342 1.00 74.69 90 SER A CA 1
ATOM 703 C C . SER A 1 90 ? 9.973 -8.810 5.384 1.00 74.69 90 SER A C 1
ATOM 705 O O . SER A 1 90 ? 9.139 -9.688 5.176 1.00 74.69 90 SER A O 1
ATOM 707 N N . SER A 1 91 ? 9.977 -8.114 6.519 1.00 84.44 91 SER A N 1
ATOM 708 C CA . SER 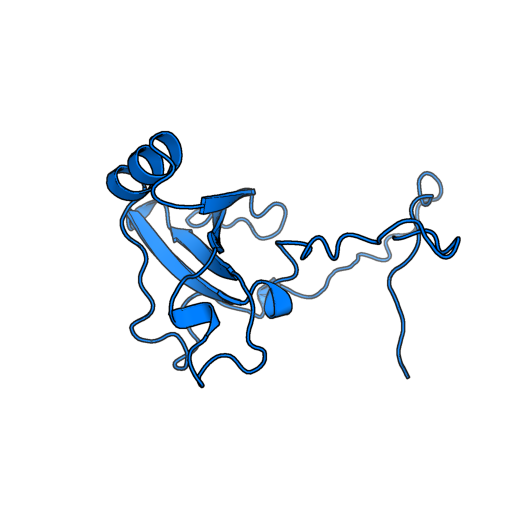A 1 91 ? 8.882 -8.195 7.486 1.00 84.44 91 SER A CA 1
ATOM 709 C C . SER A 1 91 ? 7.610 -7.507 6.984 1.00 84.44 91 SER A C 1
ATOM 711 O O . SER A 1 91 ? 6.546 -7.770 7.534 1.00 84.44 91 SER A O 1
ATOM 713 N N . HIS A 1 92 ? 7.696 -6.657 5.953 1.00 88.81 92 HIS A N 1
ATOM 714 C CA . HIS A 1 92 ? 6.571 -5.864 5.461 1.00 88.81 92 HIS A CA 1
ATOM 715 C C . HIS A 1 92 ? 6.404 -5.959 3.942 1.00 88.81 92 HIS A C 1
ATOM 717 O O . HIS A 1 92 ? 7.381 -5.920 3.188 1.00 88.81 92 HIS A O 1
ATOM 723 N N . PHE A 1 93 ? 5.147 -5.994 3.499 1.00 90.69 93 PHE A N 1
ATOM 724 C CA . PHE A 1 93 ? 4.777 -5.834 2.094 1.00 90.69 93 PHE A CA 1
ATOM 725 C C . PHE A 1 93 ? 3.947 -4.571 1.905 1.00 90.69 93 PHE A C 1
ATOM 727 O O . PHE A 1 93 ? 3.046 -4.295 2.698 1.00 90.69 93 PHE A O 1
ATOM 734 N N . CYS A 1 94 ? 4.256 -3.813 0.863 1.00 91.44 94 CYS A N 1
ATOM 735 C CA . CYS A 1 94 ? 3.693 -2.505 0.600 1.00 91.44 94 CYS A CA 1
ATOM 736 C C . CYS A 1 94 ? 2.718 -2.532 -0.576 1.00 91.44 94 CYS A C 1
ATOM 738 O O . CYS A 1 94 ? 2.948 -3.163 -1.610 1.00 91.44 94 CYS A O 1
ATOM 740 N N . PHE A 1 95 ? 1.640 -1.781 -0.408 1.00 93.38 95 PHE A N 1
ATOM 741 C CA . PHE A 1 95 ? 0.587 -1.547 -1.377 1.00 93.38 95 PHE A CA 1
ATOM 742 C C . PHE A 1 95 ? 0.386 -0.046 -1.549 1.00 93.38 95 PHE A C 1
ATOM 744 O O . PHE A 1 95 ? 0.647 0.736 -0.632 1.00 93.38 95 PHE A O 1
ATOM 751 N N . VAL A 1 96 ? -0.148 0.351 -2.696 1.00 92.75 96 VAL A N 1
ATOM 752 C CA . VAL A 1 96 ? -0.666 1.703 -2.913 1.00 92.75 96 VAL A CA 1
ATOM 753 C C . VAL A 1 96 ? -2.183 1.674 -3.001 1.00 92.75 96 VAL A C 1
ATOM 755 O O . VAL A 1 96 ? -2.770 0.709 -3.489 1.00 92.75 96 VAL A O 1
ATOM 758 N N . TRP A 1 97 ? -2.831 2.715 -2.497 1.00 93.12 97 TRP A N 1
ATOM 759 C CA . TRP A 1 97 ? -4.280 2.845 -2.538 1.00 93.12 97 TRP A CA 1
ATOM 760 C C . TRP A 1 97 ? -4.713 3.581 -3.804 1.00 93.12 97 TRP A C 1
ATOM 762 O O . TRP A 1 97 ? -4.308 4.725 -4.019 1.00 93.12 97 TRP A O 1
ATOM 772 N N . HIS A 1 98 ? -5.537 2.929 -4.624 1.00 91.69 98 HIS A N 1
ATO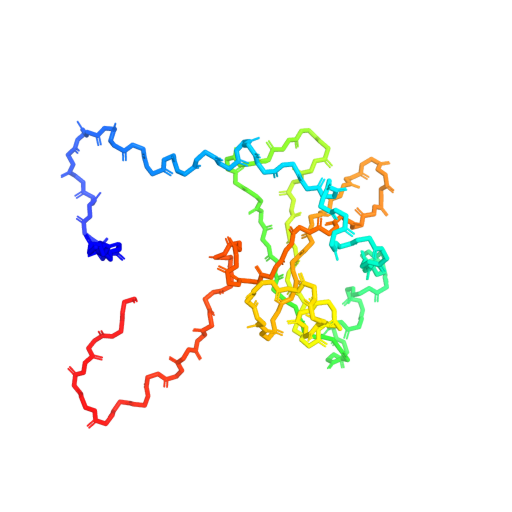M 773 C CA . HIS A 1 98 ? -6.142 3.534 -5.804 1.00 91.69 98 HIS A CA 1
ATOM 774 C C . HIS A 1 98 ? -7.547 4.038 -5.463 1.00 91.69 98 HIS A C 1
ATOM 776 O O . HIS A 1 98 ? -8.483 3.246 -5.351 1.00 91.69 98 HIS A O 1
ATOM 782 N N . GLU A 1 99 ? -7.709 5.356 -5.365 1.00 88.69 99 GLU A N 1
ATOM 783 C CA . GLU A 1 99 ? -8.911 6.030 -4.854 1.00 88.69 99 GLU A CA 1
ATOM 784 C C . GLU A 1 99 ? -10.158 5.682 -5.673 1.00 88.69 99 GLU A C 1
ATOM 786 O O . GLU A 1 99 ? -11.159 5.223 -5.135 1.00 88.69 99 GLU A O 1
ATOM 791 N N . LYS A 1 100 ? -10.088 5.823 -7.003 1.00 87.81 100 LYS A N 1
ATOM 792 C CA . LYS A 1 100 ? -11.246 5.604 -7.888 1.00 87.81 100 LYS A CA 1
ATOM 793 C C . LYS A 1 100 ? -11.698 4.143 -7.981 1.00 87.81 100 LYS A C 1
ATOM 795 O O . LYS A 1 100 ? -12.872 3.878 -8.210 1.00 87.81 100 LYS A O 1
ATOM 800 N N . ALA A 1 101 ? -10.762 3.205 -7.862 1.00 87.94 101 ALA A N 1
ATOM 801 C CA . ALA A 1 101 ? -11.037 1.773 -7.929 1.00 87.94 101 ALA A CA 1
ATOM 802 C C . ALA A 1 101 ? -11.301 1.173 -6.540 1.00 87.94 101 ALA A C 1
ATOM 804 O O . ALA A 1 101 ? -11.554 -0.025 -6.449 1.00 87.94 101 ALA A O 1
ATOM 805 N N . GLU A 1 102 ? -11.185 1.989 -5.485 1.00 91.12 102 GLU A N 1
ATOM 806 C CA . GLU A 1 102 ? -11.341 1.607 -4.083 1.00 91.12 102 GLU A CA 1
ATOM 807 C C . GLU A 1 102 ? -10.601 0.304 -3.735 1.00 91.12 102 GLU A C 1
ATOM 809 O O . GLU A 1 102 ? -11.133 -0.595 -3.083 1.00 91.12 102 GLU A O 1
ATOM 814 N N . ARG A 1 103 ? -9.350 0.168 -4.194 1.00 93.19 103 ARG A N 1
ATOM 815 C CA . ARG A 1 103 ? -8.562 -1.050 -3.970 1.00 93.19 103 ARG A CA 1
ATOM 816 C C . ARG A 1 103 ? -7.087 -0.776 -3.741 1.00 93.19 103 ARG A C 1
ATOM 818 O O . ARG A 1 103 ? -6.524 0.199 -4.240 1.00 93.19 103 ARG A O 1
ATOM 825 N N . PHE A 1 104 ? -6.453 -1.711 -3.045 1.00 94.06 104 PHE A N 1
ATOM 826 C CA . PHE A 1 104 ? -5.007 -1.762 -2.926 1.00 94.06 104 PHE A CA 1
ATOM 827 C C . PHE A 1 104 ? -4.377 -2.423 -4.144 1.00 94.06 104 PHE A C 1
ATOM 829 O O . PHE A 1 104 ? -4.843 -3.459 -4.619 1.00 94.06 104 PHE A O 1
ATOM 836 N N . ILE A 1 105 ? -3.299 -1.819 -4.628 1.00 92.19 105 ILE A N 1
ATOM 837 C CA . ILE A 1 105 ? -2.469 -2.345 -5.704 1.00 92.19 105 ILE A CA 1
ATOM 838 C C . ILE A 1 105 ? -1.134 -2.776 -5.092 1.00 92.19 105 ILE A C 1
ATOM 840 O O . ILE A 1 105 ? -0.516 -1.973 -4.384 1.00 92.19 105 ILE A O 1
ATOM 844 N N . PRO A 1 106 ? -0.674 -4.016 -5.333 1.00 91.69 106 PRO A N 1
ATOM 845 C CA . PRO A 1 106 ? 0.605 -4.474 -4.813 1.00 91.69 106 PRO A CA 1
ATOM 846 C C . PRO A 1 106 ? 1.751 -3.652 -5.401 1.00 91.69 106 PRO A C 1
ATOM 848 O O . PRO A 1 106 ? 1.789 -3.375 -6.604 1.00 91.69 106 PRO A O 1
ATOM 851 N N . TRP A 1 107 ? 2.686 -3.257 -4.540 1.00 89.00 107 TRP A N 1
ATOM 852 C CA . TRP A 1 107 ? 3.830 -2.442 -4.936 1.00 89.00 107 TRP A CA 1
ATOM 853 C C . TRP A 1 107 ? 5.148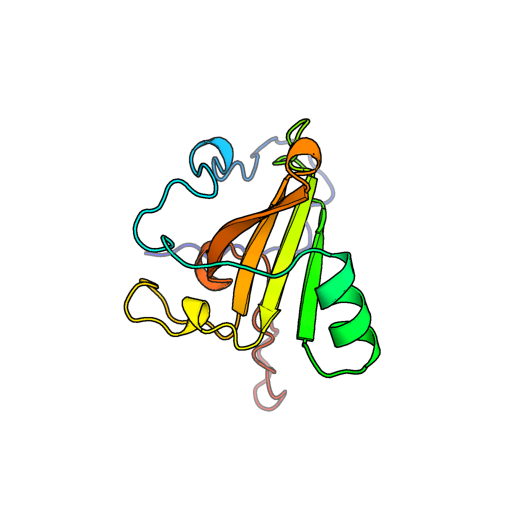 -3.202 -4.792 1.00 89.00 107 TRP A C 1
ATOM 855 O O . TRP A 1 107 ? 5.895 -3.314 -5.765 1.00 89.00 107 TRP A O 1
ATOM 865 N N . GLY A 1 108 ? 5.421 -3.753 -3.610 1.00 87.62 108 GLY A N 1
ATOM 866 C CA . GLY A 1 108 ? 6.634 -4.529 -3.350 1.00 87.62 108 GLY A CA 1
ATOM 867 C C . GLY A 1 108 ? 6.986 -4.610 -1.874 1.00 87.62 108 GLY A C 1
ATOM 868 O O . GLY A 1 108 ? 6.256 -4.104 -1.020 1.00 87.62 108 GLY A O 1
ATOM 869 N N . THR A 1 109 ? 8.103 -5.252 -1.547 1.00 85.25 109 THR A N 1
ATOM 870 C CA . THR A 1 109 ? 8.529 -5.375 -0.147 1.00 85.25 109 THR A CA 1
ATOM 871 C C . THR A 1 109 ? 9.055 -4.049 0.399 1.00 85.25 109 THR A C 1
ATOM 873 O O . THR A 1 109 ? 9.517 -3.188 -0.351 1.00 85.25 109 THR A O 1
ATOM 876 N N . ALA A 1 110 ? 9.033 -3.870 1.723 1.00 78.12 110 ALA A N 1
ATOM 877 C CA . ALA A 1 110 ? 9.584 -2.659 2.340 1.00 78.12 110 ALA A CA 1
ATOM 878 C C . ALA A 1 110 ? 11.082 -2.443 2.055 1.00 78.12 110 ALA A C 1
ATOM 880 O O . ALA A 1 110 ? 11.541 -1.305 2.053 1.00 78.12 110 ALA A O 1
ATOM 881 N N . LEU A 1 111 ? 11.833 -3.516 1.785 1.00 71.25 111 LEU A N 1
ATOM 882 C CA . LEU A 1 111 ? 13.236 -3.440 1.364 1.00 71.25 111 LEU A CA 1
ATOM 883 C C . LEU A 1 111 ? 13.378 -2.805 -0.024 1.00 71.25 111 LEU A C 1
ATOM 885 O O . LEU A 1 111 ? 14.270 -1.992 -0.244 1.00 71.25 111 LEU A O 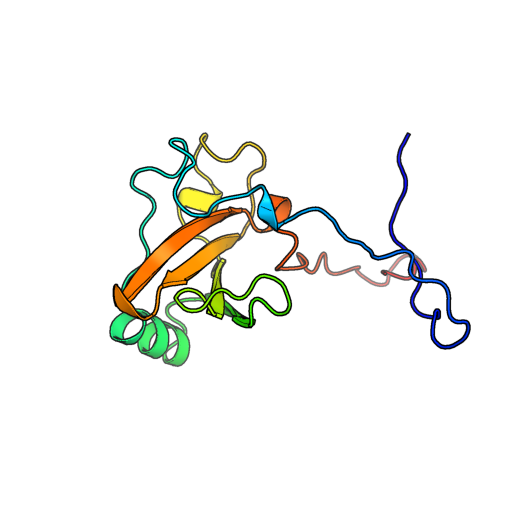1
ATOM 889 N N . GLU A 1 112 ? 12.487 -3.152 -0.952 1.00 75.75 112 GLU A N 1
ATOM 890 C CA . GLU A 1 112 ? 12.508 -2.626 -2.318 1.00 75.75 112 GLU A CA 1
ATOM 891 C C . GLU A 1 112 ? 11.977 -1.197 -2.412 1.00 75.75 112 GLU A C 1
ATOM 893 O O . GLU A 1 112 ? 12.452 -0.418 -3.243 1.00 75.75 112 GLU A O 1
ATOM 898 N N . THR A 1 113 ? 10.968 -0.875 -1.597 1.00 68.94 113 THR A N 1
ATOM 899 C CA . THR A 1 113 ? 10.312 0.439 -1.595 1.00 68.94 113 THR A CA 1
ATOM 900 C C . THR A 1 113 ? 11.009 1.444 -0.683 1.00 68.94 113 THR A C 1
ATOM 902 O O . THR A 1 113 ? 10.818 2.642 -0.862 1.00 68.94 113 THR A O 1
ATOM 905 N N . LYS A 1 114 ? 11.817 0.975 0.280 1.00 74.31 114 LYS A N 1
ATOM 906 C CA . LYS A 1 114 ? 12.510 1.788 1.295 1.00 74.31 114 LYS A CA 1
ATOM 907 C C . LYS A 1 114 ? 11.569 2.683 2.126 1.00 74.31 114 LYS A C 1
ATOM 909 O O . LYS A 1 114 ? 12.010 3.667 2.706 1.00 74.31 114 LYS A O 1
ATOM 914 N N . LEU A 1 115 ? 10.272 2.360 2.187 1.00 73.06 115 LEU A N 1
ATOM 915 C CA . LEU A 1 115 ? 9.254 3.181 2.872 1.00 73.06 115 LEU A CA 1
ATOM 916 C C . LEU A 1 115 ? 9.201 2.938 4.372 1.00 73.06 115 LEU A C 1
ATOM 918 O O . LEU A 1 115 ? 8.849 3.822 5.149 1.00 73.06 115 LEU A O 1
ATOM 922 N N . VAL A 1 116 ? 9.498 1.704 4.765 1.00 72.56 116 VAL A N 1
ATOM 923 C CA . VAL A 1 116 ? 9.583 1.316 6.161 1.00 72.56 116 VAL A CA 1
ATOM 924 C C . VAL A 1 116 ? 11.045 1.060 6.444 1.00 72.56 116 VAL A C 1
ATOM 926 O O . VAL A 1 116 ? 11.617 0.075 5.974 1.00 72.56 116 VAL A O 1
ATOM 929 N N . HIS A 1 117 ? 11.647 1.946 7.229 1.00 58.91 117 HIS A N 1
ATOM 930 C CA . HIS A 1 117 ? 12.907 1.630 7.870 1.00 58.91 117 HIS A CA 1
ATOM 931 C C . HIS A 1 117 ? 12.630 0.458 8.805 1.00 58.91 117 HIS A C 1
ATOM 933 O O . HIS A 1 117 ? 11.825 0.562 9.731 1.00 58.91 117 HIS A O 1
ATOM 939 N N . ASN A 1 118 ? 13.244 -0.691 8.527 1.00 45.81 118 ASN A N 1
ATOM 940 C CA . ASN A 1 118 ? 13.302 -1.741 9.523 1.00 45.81 118 ASN A CA 1
ATOM 941 C C . ASN A 1 118 ? 14.103 -1.124 10.669 1.00 45.81 118 ASN A C 1
ATOM 943 O O . ASN A 1 118 ? 15.298 -0.872 10.501 1.00 45.81 118 ASN A O 1
ATOM 947 N N . GLU A 1 119 ? 13.440 -0.796 11.778 1.00 42.44 119 GLU A N 1
ATOM 948 C CA . GLU A 1 119 ? 14.114 -0.425 13.012 1.00 42.44 119 GLU A CA 1
ATOM 949 C C . GLU A 1 119 ? 14.918 -1.649 13.444 1.00 42.44 119 GLU A C 1
ATOM 951 O O . GLU A 1 119 ? 14.495 -2.467 14.262 1.00 42.44 119 GLU A O 1
ATOM 956 N N . THR A 1 120 ? 16.102 -1.811 12.864 1.00 40.12 120 THR A N 1
ATOM 957 C CA . THR A 1 120 ? 17.140 -2.581 13.512 1.00 40.12 120 THR A CA 1
ATOM 958 C C . THR A 1 120 ? 17.372 -1.798 14.787 1.00 40.12 120 THR A C 1
ATOM 960 O O . THR A 1 120 ? 17.979 -0.731 14.750 1.00 40.12 120 THR A O 1
ATOM 963 N N . ARG A 1 121 ? 16.782 -2.257 15.898 1.00 35.94 121 ARG A N 1
ATOM 964 C CA . ARG A 1 121 ? 17.127 -1.773 17.230 1.00 35.94 121 ARG A CA 1
ATOM 965 C C . ARG A 1 121 ? 18.640 -1.863 17.312 1.00 35.94 121 ARG A C 1
ATOM 967 O O . ARG A 1 121 ? 19.194 -2.945 17.497 1.00 35.94 121 ARG A O 1
ATOM 974 N N . CYS A 1 122 ? 19.301 -0.730 17.146 1.00 35.91 122 CYS A N 1
ATOM 975 C CA . CYS A 1 122 ? 20.680 -0.585 17.524 1.00 35.91 122 CYS A CA 1
ATOM 976 C C . CYS A 1 122 ? 20.685 -0.706 19.044 1.00 35.91 122 CYS A C 1
ATOM 978 O O . CYS A 1 122 ? 20.382 0.251 19.753 1.00 35.91 122 CYS A O 1
ATOM 980 N N . SER A 1 123 ? 20.924 -1.914 19.557 1.00 36.62 123 SER A N 1
ATOM 981 C CA . SER A 1 123 ? 21.276 -2.082 20.961 1.00 36.62 123 SER A CA 1
ATOM 982 C C . SER A 1 123 ? 22.497 -1.203 21.194 1.00 36.62 123 SER A C 1
ATOM 984 O O . SER A 1 123 ? 23.548 -1.437 20.602 1.00 36.62 123 SER A O 1
ATOM 986 N N . ALA A 1 124 ? 22.322 -0.159 22.001 1.00 40.66 124 ALA A N 1
ATOM 987 C CA . ALA A 1 124 ? 23.327 0.834 22.360 1.00 40.66 124 ALA A CA 1
ATOM 988 C C . ALA A 1 124 ? 24.429 0.225 23.248 1.00 40.66 124 ALA A C 1
ATOM 990 O O . ALA A 1 124 ? 24.650 0.665 24.371 1.00 40.66 124 ALA A O 1
ATOM 991 N N . ALA A 1 125 ? 25.083 -0.830 22.767 1.00 44.50 125 ALA A N 1
ATOM 992 C CA . ALA A 1 125 ? 26.205 -1.470 23.433 1.00 44.50 125 ALA A CA 1
ATOM 993 C C . ALA A 1 125 ? 27.556 -1.075 22.816 1.00 44.50 125 ALA A C 1
ATOM 995 O O . ALA A 1 125 ? 28.564 -1.261 23.479 1.00 44.50 125 ALA A O 1
ATOM 996 N N . ASP A 1 126 ? 27.595 -0.495 21.606 1.00 40.78 126 ASP A N 1
ATOM 997 C CA . ASP A 1 126 ? 28.873 -0.307 20.896 1.00 40.78 126 ASP A CA 1
ATOM 998 C C . ASP A 1 126 ? 29.010 1.028 20.140 1.00 40.78 126 ASP A C 1
ATOM 1000 O O . ASP A 1 126 ? 29.503 1.084 19.018 1.00 40.78 126 ASP A O 1
ATOM 1004 N N . GLY A 1 127 ? 28.536 2.131 20.733 1.00 44.25 127 GLY A N 1
ATOM 1005 C CA . GLY A 1 127 ? 28.961 3.495 20.361 1.00 44.25 127 GLY A CA 1
ATOM 1006 C C . GLY A 1 127 ? 28.760 3.939 18.902 1.00 44.25 127 GLY A C 1
ATOM 1007 O O . GLY A 1 127 ? 29.249 4.998 18.515 1.00 44.25 127 GLY A O 1
ATOM 1008 N N . THR A 1 128 ? 28.047 3.171 18.083 1.00 36.97 128 THR A N 1
ATOM 1009 C CA . THR A 1 128 ? 27.879 3.458 16.662 1.00 36.97 128 THR A CA 1
ATOM 1010 C C . THR A 1 128 ? 26.550 4.168 16.468 1.00 36.97 128 THR A C 1
ATOM 1012 O O . THR A 1 128 ? 25.485 3.572 16.616 1.00 36.97 128 THR A O 1
ATOM 1015 N N . ALA A 1 129 ? 26.623 5.466 16.171 1.00 34.16 129 ALA A N 1
ATOM 1016 C CA . ALA A 1 129 ? 25.471 6.277 15.807 1.00 34.16 129 ALA A CA 1
ATOM 1017 C C . ALA A 1 129 ? 24.746 5.650 14.605 1.00 34.16 129 ALA A C 1
ATOM 1019 O O . ALA A 1 129 ? 25.344 5.410 13.550 1.00 34.16 129 ALA A O 1
ATOM 1020 N N . CYS A 1 130 ? 23.461 5.365 14.794 1.00 32.97 130 CYS A N 1
ATOM 1021 C CA . CYS A 1 130 ? 22.580 4.874 13.746 1.00 32.97 130 CYS A CA 1
ATOM 1022 C C . CYS A 1 130 ? 21.984 6.074 13.004 1.00 32.97 130 CYS A C 1
ATOM 1024 O O . CYS A 1 130 ? 21.469 6.99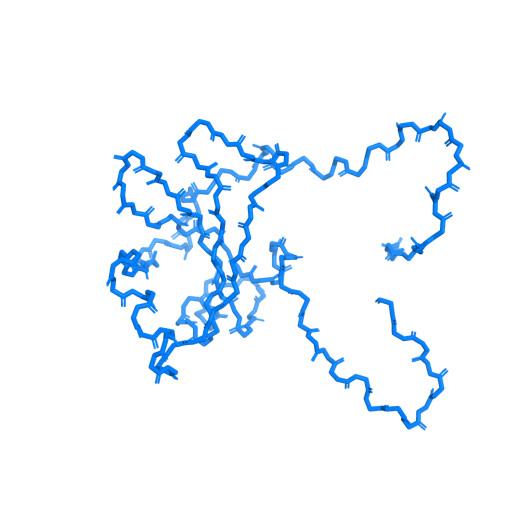2 13.640 1.00 32.97 130 CYS A O 1
ATOM 1026 N N . PHE A 1 131 ? 22.131 6.061 11.678 1.00 40.69 131 PHE A N 1
ATOM 1027 C CA . PHE A 1 131 ? 21.569 7.021 10.727 1.00 40.69 131 PHE A CA 1
ATOM 1028 C C . PHE A 1 131 ? 20.599 6.266 9.828 1.00 40.69 131 PHE A C 1
ATOM 1030 O O . PHE A 1 131 ? 21.006 5.168 9.372 1.00 40.69 131 PHE A O 1
#

Foldseek 3Di:
DDDDDDDPDPPDDDDPPPPPPVCVPQDFQPDPLCVVPFDDFPVPVVVCVVVVVWDKDKDFPVVPDDPFWTMKIWTACRVQLVDPSAPHRDRIWMWIQGRVVRTTTGRHGCVVVVPDDPCPPPPPPDPDDDD

Organism: NCBI:txid464990

Secondary structure (DSSP, 8-state):
-------S---S----------GGG--TT--GGGTT-----HHHHHHHHHTTS--EEEEE-GGG--SSEEEEEEEET-GGGTSTT-SS--SEEEEEEETTTTEEEEEEEHHHH--S-------TTS-----

pLDDT: mean 70.41, std 22.66, range [30.89, 95.19]